Protein AF-A0A3A4VGX2-F1 (afdb_monomer_lite)

Structure (mmCIF, N/CA/C/O backbone):
data_AF-A0A3A4VGX2-F1
#
_entry.id   AF-A0A3A4VGX2-F1
#
loop_
_atom_site.group_PDB
_atom_site.id
_atom_site.type_symbol
_atom_site.label_atom_id
_atom_site.label_alt_id
_atom_site.label_comp_id
_atom_site.label_asym_id
_atom_s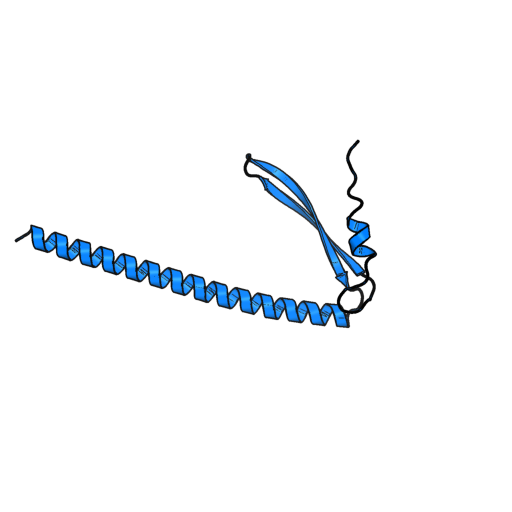ite.label_entity_id
_atom_site.label_seq_id
_atom_site.pdbx_PDB_ins_code
_atom_site.Cartn_x
_atom_site.Cartn_y
_atom_site.Cartn_z
_atom_site.occupancy
_atom_site.B_iso_or_equiv
_atom_site.auth_seq_id
_atom_site.auth_comp_id
_atom_site.auth_asym_id
_atom_site.auth_atom_id
_atom_site.pdbx_PDB_model_num
ATOM 1 N N . MET A 1 1 ? 7.260 30.816 -14.839 1.00 33.31 1 MET A N 1
ATOM 2 C CA . MET A 1 1 ? 7.819 29.638 -15.534 1.00 33.31 1 MET A CA 1
ATOM 3 C C . MET A 1 1 ? 7.575 28.432 -14.645 1.00 33.31 1 MET A C 1
ATOM 5 O O . MET A 1 1 ? 8.107 28.392 -13.545 1.00 33.31 1 MET A O 1
ATOM 9 N N . GLN A 1 2 ? 6.651 27.551 -15.032 1.00 34.00 2 GLN A N 1
ATOM 10 C CA . GLN A 1 2 ? 6.290 26.376 -14.235 1.00 34.00 2 GLN A CA 1
ATOM 11 C C . GLN A 1 2 ? 7.404 25.330 -14.347 1.00 34.00 2 GLN A C 1
ATOM 13 O O . GLN A 1 2 ? 7.767 24.925 -15.451 1.00 34.00 2 GLN A O 1
ATOM 18 N N . ASN A 1 3 ? 7.960 24.926 -13.204 1.00 36.62 3 ASN A N 1
ATOM 19 C CA . ASN A 1 3 ? 8.980 23.887 -13.108 1.00 36.62 3 ASN A CA 1
ATOM 20 C C . ASN A 1 3 ? 8.371 22.543 -13.530 1.00 36.62 3 ASN A C 1
ATOM 22 O O . ASN A 1 3 ? 7.688 21.884 -12.748 1.00 36.62 3 ASN A O 1
ATOM 26 N N . ASN A 1 4 ? 8.594 22.170 -14.790 1.00 40.41 4 ASN A N 1
ATOM 27 C CA . ASN A 1 4 ? 8.272 20.853 -15.320 1.00 40.41 4 ASN A CA 1
ATOM 28 C C . ASN A 1 4 ? 9.079 19.794 -14.560 1.00 40.41 4 ASN A C 1
ATOM 30 O O . ASN A 1 4 ? 10.305 19.856 -14.468 1.00 40.41 4 ASN A O 1
ATOM 34 N N . ILE A 1 5 ? 8.365 18.831 -13.991 1.00 45.81 5 ILE A N 1
ATOM 35 C CA . ILE A 1 5 ? 8.902 17.735 -13.195 1.00 45.81 5 ILE A CA 1
ATOM 36 C C . ILE A 1 5 ? 9.696 16.801 -14.125 1.00 45.81 5 ILE A C 1
ATOM 38 O O . ILE A 1 5 ? 9.157 15.869 -14.712 1.00 45.81 5 ILE A O 1
ATOM 42 N N . SER A 1 6 ? 11.006 17.028 -14.234 1.00 47.75 6 SER A N 1
ATOM 43 C CA . SER A 1 6 ? 11.966 16.124 -14.892 1.00 47.75 6 SER A CA 1
ATOM 44 C C . SER A 1 6 ? 12.248 14.832 -14.099 1.00 47.75 6 SER A C 1
ATOM 46 O O . SER A 1 6 ? 13.162 14.090 -14.448 1.00 47.75 6 SER A O 1
ATOM 48 N N . SER A 1 7 ? 11.502 14.524 -13.028 1.00 55.34 7 SER A N 1
ATOM 49 C CA . SER A 1 7 ? 11.816 13.396 -12.133 1.00 55.34 7 SER A CA 1
ATOM 50 C C . SER A 1 7 ? 11.312 12.033 -12.621 1.00 55.34 7 SER A C 1
ATOM 52 O O . SER A 1 7 ? 11.893 11.013 -12.257 1.00 55.34 7 SER A O 1
ATOM 54 N N . ALA A 1 8 ? 10.283 11.976 -13.477 1.00 55.16 8 ALA A N 1
ATOM 55 C CA . ALA A 1 8 ? 9.736 10.704 -13.966 1.00 55.16 8 ALA A CA 1
ATOM 56 C C . ALA A 1 8 ? 10.759 9.902 -14.797 1.00 55.16 8 ALA A C 1
ATOM 58 O O . ALA A 1 8 ? 10.829 8.674 -14.696 1.00 55.16 8 ALA A O 1
ATOM 59 N N . ASN A 1 9 ? 11.606 10.600 -15.561 1.00 62.09 9 ASN A N 1
ATOM 60 C CA . ASN A 1 9 ? 12.661 9.980 -16.362 1.00 62.09 9 ASN A CA 1
ATOM 61 C C . ASN A 1 9 ? 13.751 9.337 -15.498 1.00 62.09 9 ASN A C 1
ATOM 63 O O . ASN A 1 9 ? 14.275 8.289 -15.868 1.00 62.09 9 ASN A O 1
ATOM 67 N N . THR A 1 10 ? 14.058 9.897 -14.326 1.00 74.94 10 THR A N 1
ATOM 68 C CA . THR A 1 10 ? 15.090 9.353 -13.432 1.00 74.94 10 THR A CA 1
ATOM 69 C C . THR A 1 10 ? 14.740 7.940 -12.968 1.00 74.94 10 THR A C 1
ATOM 71 O O . THR A 1 10 ? 15.583 7.045 -13.007 1.00 74.94 10 THR A O 1
ATOM 74 N N . TYR A 1 11 ? 13.479 7.697 -12.603 1.00 79.75 11 TYR A N 1
ATOM 75 C CA . TYR A 1 11 ? 13.039 6.380 -12.131 1.00 79.75 11 TYR A CA 1
ATOM 76 C C . TYR A 1 11 ? 12.893 5.351 -13.254 1.00 79.75 11 TYR A C 1
ATOM 78 O O . TYR A 1 11 ? 13.129 4.163 -13.021 1.00 79.75 11 TYR A O 1
ATOM 86 N N . LEU A 1 12 ? 12.510 5.793 -14.457 1.00 85.38 12 LEU A N 1
ATOM 87 C CA . LEU A 1 12 ? 12.369 4.934 -15.633 1.00 85.38 12 LEU A CA 1
ATOM 88 C C . LEU A 1 12 ? 13.730 4.490 -16.188 1.00 85.38 12 LEU A C 1
ATOM 90 O O . LEU A 1 12 ? 13.886 3.332 -16.578 1.00 85.38 12 LEU A O 1
ATOM 94 N N . ASN A 1 13 ? 14.700 5.407 -16.201 1.00 86.88 13 ASN A N 1
ATOM 95 C CA . ASN A 1 13 ? 16.047 5.168 -16.716 1.00 86.88 13 ASN A CA 1
ATOM 96 C C . ASN A 1 13 ? 16.924 4.395 -15.723 1.00 86.88 13 ASN A C 1
ATOM 98 O O . ASN A 1 13 ? 17.894 3.757 -16.130 1.00 86.88 13 ASN A O 1
ATOM 102 N N . ALA A 1 14 ? 16.575 4.410 -14.433 1.00 89.88 14 ALA A N 1
ATOM 103 C CA . ALA A 1 14 ? 17.249 3.599 -13.432 1.00 89.88 14 ALA A CA 1
ATOM 104 C C . ALA A 1 14 ? 16.958 2.098 -13.637 1.00 89.88 14 ALA A C 1
ATOM 106 O O . ALA A 1 14 ? 15.792 1.710 -13.806 1.00 89.88 14 ALA A O 1
ATOM 107 N N . PRO A 1 15 ? 17.980 1.227 -13.549 1.00 92.81 15 PRO A N 1
ATOM 108 C CA . PRO A 1 15 ? 17.782 -0.212 -13.635 1.00 92.81 15 PRO A CA 1
ATOM 109 C C . PRO A 1 15 ? 16.876 -0.719 -12.507 1.00 92.81 15 PRO A C 1
ATOM 111 O O . PRO A 1 15 ? 16.681 -0.085 -11.465 1.00 92.81 15 PRO A O 1
ATOM 114 N N . CYS A 1 16 ? 16.256 -1.874 -12.726 1.00 93.19 16 CYS A N 1
ATOM 115 C CA . 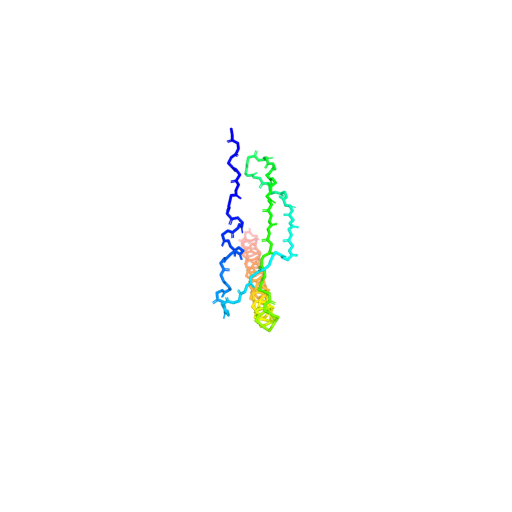CYS A 1 16 ? 15.473 -2.555 -11.707 1.00 93.19 16 CYS A CA 1
ATOM 116 C C . CYS A 1 16 ? 16.370 -2.938 -10.529 1.00 93.19 16 CYS A C 1
ATOM 118 O O . CYS A 1 16 ? 17.302 -3.709 -10.698 1.00 93.19 16 CYS A O 1
ATOM 120 N N . GLU A 1 17 ? 16.036 -2.479 -9.328 1.00 91.88 17 GLU A N 1
ATOM 121 C CA . GLU A 1 17 ? 16.799 -2.779 -8.106 1.00 91.88 17 GLU A CA 1
ATOM 122 C C . GLU A 1 17 ? 16.843 -4.281 -7.778 1.00 91.88 17 GLU A C 1
ATOM 124 O O . GLU A 1 17 ? 17.730 -4.736 -7.069 1.00 91.88 17 GLU A O 1
ATOM 129 N N . ARG A 1 18 ? 15.897 -5.064 -8.317 1.00 93.00 18 ARG A N 1
ATOM 130 C CA . ARG A 1 18 ? 15.766 -6.505 -8.058 1.00 93.00 18 ARG A CA 1
ATOM 131 C C . ARG A 1 18 ? 16.550 -7.379 -9.038 1.00 93.00 18 ARG A C 1
ATOM 133 O O . ARG A 1 18 ? 17.009 -8.444 -8.656 1.00 93.00 18 ARG A O 1
ATOM 140 N N . CYS A 1 19 ? 16.671 -6.965 -10.302 1.00 94.00 19 CYS A N 1
ATOM 141 C CA . CYS A 1 19 ? 17.284 -7.797 -11.353 1.00 94.00 19 CYS A CA 1
ATOM 142 C C . CYS A 1 19 ? 18.206 -7.045 -12.326 1.00 94.00 19 CYS A C 1
ATOM 144 O O . CYS A 1 19 ? 18.650 -7.622 -13.311 1.00 94.00 19 CYS A O 1
ATOM 146 N N . GLY A 1 20 ? 18.415 -5.741 -12.145 1.00 93.69 20 GLY A N 1
ATOM 147 C CA . GLY A 1 20 ? 19.169 -4.880 -13.065 1.00 93.69 20 GLY A CA 1
ATOM 148 C C . GLY A 1 20 ? 18.465 -4.556 -14.393 1.00 93.69 20 GLY A C 1
ATOM 149 O O . GLY A 1 20 ? 18.912 -3.683 -15.130 1.00 93.69 20 GLY A O 1
ATOM 150 N N . GLY A 1 21 ? 17.349 -5.219 -14.716 1.00 92.50 21 GLY A N 1
ATOM 151 C CA . GLY A 1 21 ? 16.645 -5.063 -15.991 1.00 92.50 21 GLY A CA 1
ATOM 152 C C . GLY A 1 21 ? 15.982 -3.695 -16.205 1.00 92.50 21 GLY A C 1
ATOM 153 O O . GLY A 1 21 ? 15.770 -2.921 -15.272 1.00 92.50 21 GLY A O 1
ATOM 154 N N . LYS A 1 22 ? 15.592 -3.411 -17.454 1.00 94.31 22 LYS A N 1
ATOM 155 C CA . LYS A 1 22 ? 14.894 -2.167 -17.824 1.00 94.31 22 LYS A CA 1
ATOM 156 C C . LYS A 1 22 ? 13.489 -2.100 -17.213 1.00 94.31 22 LYS A C 1
ATOM 158 O O . LYS A 1 22 ? 12.825 -3.125 -17.033 1.00 94.31 22 LYS A O 1
ATOM 163 N N . LYS A 1 23 ? 13.016 -0.883 -16.949 1.00 94.31 23 LYS A N 1
ATOM 164 C CA . LYS A 1 23 ? 11.663 -0.602 -16.454 1.00 94.31 23 LYS A CA 1
ATOM 165 C C . LYS A 1 23 ? 10.769 -0.045 -17.566 1.00 94.31 23 LYS A C 1
ATOM 167 O O . LYS A 1 23 ? 11.253 0.374 -18.615 1.00 94.31 23 LYS A O 1
ATOM 172 N N . ARG A 1 24 ? 9.455 -0.062 -17.343 1.00 92.69 24 ARG A N 1
ATOM 173 C CA . ARG A 1 24 ? 8.453 0.597 -18.196 1.00 92.69 24 ARG A CA 1
ATOM 174 C C . ARG A 1 24 ? 7.365 1.237 -17.342 1.00 92.69 24 ARG A C 1
ATOM 176 O O . ARG A 1 24 ? 7.071 0.736 -16.259 1.00 92.69 24 ARG A O 1
ATOM 183 N N . VAL A 1 25 ? 6.722 2.282 -17.853 1.00 92.88 25 VAL A N 1
ATOM 184 C CA . VAL A 1 25 ? 5.478 2.791 -17.263 1.00 92.88 25 VAL A CA 1
ATOM 185 C C . VAL A 1 25 ? 4.357 1.801 -17.593 1.00 92.88 25 VAL A C 1
ATOM 187 O O . VAL A 1 25 ? 4.166 1.429 -18.750 1.00 92.88 25 VAL A O 1
ATOM 190 N N . ALA A 1 26 ? 3.666 1.309 -16.570 1.00 91.94 26 ALA A N 1
ATOM 191 C CA . ALA A 1 26 ? 2.532 0.401 -16.709 1.00 91.94 26 ALA A CA 1
ATOM 192 C C . ALA A 1 26 ? 1.207 1.157 -16.808 1.00 91.94 26 ALA A C 1
ATOM 194 O O . ALA A 1 26 ? 0.375 0.823 -17.645 1.00 91.94 26 ALA A O 1
ATOM 195 N N . ARG A 1 27 ? 1.019 2.165 -15.952 1.00 93.00 27 ARG A N 1
ATOM 196 C CA . ARG A 1 27 ? -0.218 2.940 -15.855 1.00 93.00 27 ARG A CA 1
ATOM 197 C C . ARG A 1 27 ? 0.084 4.335 -15.336 1.00 93.00 27 ARG A C 1
ATOM 199 O O . ARG A 1 27 ? 0.943 4.487 -14.474 1.00 93.00 27 ARG A O 1
ATOM 206 N N . THR A 1 28 ? -0.669 5.321 -15.797 1.00 93.38 28 THR A N 1
ATOM 207 C CA . THR A 1 28 ? -0.717 6.656 -15.198 1.00 93.38 28 THR A CA 1
ATOM 208 C C . THR A 1 28 ? -2.160 6.999 -14.841 1.00 93.38 28 THR A C 1
ATOM 210 O O . THR A 1 28 ? -3.098 6.519 -15.481 1.00 93.38 28 THR A O 1
ATOM 213 N N . TRP A 1 29 ? -2.368 7.750 -13.763 1.00 93.56 29 TRP A N 1
ATOM 214 C CA . TRP A 1 29 ? -3.697 8.228 -13.375 1.00 93.56 29 TRP A CA 1
ATOM 215 C C . TRP A 1 29 ? -3.592 9.518 -12.575 1.00 93.56 29 TRP A C 1
ATOM 217 O O . TRP A 1 29 ? -2.545 9.840 -12.023 1.00 93.56 29 TRP A O 1
ATOM 227 N N . LYS A 1 30 ? -4.696 10.260 -12.515 1.00 93.88 30 LYS A N 1
ATOM 228 C CA . LYS A 1 30 ? -4.801 11.485 -11.726 1.00 93.88 30 LYS A CA 1
ATOM 229 C C . LYS A 1 30 ? -5.759 11.256 -10.575 1.00 93.88 30 LYS A C 1
ATOM 231 O O . LYS A 1 30 ? -6.842 10.710 -10.777 1.00 93.88 30 LYS A O 1
ATOM 236 N N . GLU A 1 31 ? -5.368 11.687 -9.390 1.00 93.38 31 GLU A N 1
ATOM 237 C CA . GLU A 1 31 ? -6.186 11.606 -8.189 1.00 93.38 31 GLU A CA 1
ATOM 238 C C . GLU A 1 31 ? -6.413 13.003 -7.627 1.00 93.38 31 GLU A C 1
ATOM 240 O O . GLU A 1 31 ? -5.515 13.847 -7.616 1.00 93.38 31 GLU A O 1
ATOM 245 N N . LYS A 1 32 ? -7.643 13.256 -7.186 1.00 92.81 32 LYS A N 1
ATOM 246 C CA . LYS A 1 32 ? -8.021 14.496 -6.516 1.00 92.81 32 LYS A CA 1
ATOM 247 C C . LYS A 1 32 ? -7.860 14.289 -5.017 1.00 92.81 32 LYS A C 1
ATOM 249 O O . LYS A 1 32 ? -8.635 13.547 -4.423 1.00 92.81 32 LYS A O 1
ATOM 254 N N . ILE A 1 33 ? -6.877 14.952 -4.422 1.00 91.06 33 ILE A N 1
ATOM 255 C CA . ILE A 1 33 ? -6.578 14.852 -2.997 1.00 91.06 33 ILE A CA 1
ATOM 256 C C . ILE A 1 33 ? -7.092 16.116 -2.303 1.00 91.06 33 ILE A C 1
ATOM 258 O O . ILE A 1 33 ? -6.641 17.217 -2.641 1.00 91.06 33 ILE A O 1
ATOM 262 N N . PRO A 1 34 ? -8.033 15.994 -1.352 1.00 90.75 34 PRO A N 1
ATOM 263 C CA . PRO A 1 34 ? -8.450 17.126 -0.543 1.00 90.75 34 PRO A CA 1
ATOM 264 C C . PRO A 1 34 ? -7.314 17.517 0.404 1.00 90.75 34 PRO A C 1
ATOM 266 O O . PRO A 1 34 ? -6.753 16.675 1.106 1.00 90.75 34 PRO A O 1
ATOM 269 N N . THR A 1 35 ? -6.968 18.799 0.423 1.00 89.62 35 THR A N 1
ATOM 270 C CA . THR A 1 35 ? -5.993 19.337 1.375 1.00 89.62 35 THR A CA 1
ATOM 271 C C . THR A 1 35 ? -6.691 19.882 2.620 1.00 89.62 35 THR A C 1
ATOM 273 O O . THR A 1 35 ? -7.892 20.160 2.612 1.00 89.62 35 THR A O 1
ATOM 276 N N . LEU A 1 36 ? -5.930 20.058 3.704 1.00 84.38 36 LEU A N 1
ATOM 277 C CA . LEU A 1 36 ? -6.436 20.574 4.984 1.00 84.38 36 LEU A CA 1
ATOM 278 C C . LEU A 1 36 ? -7.120 21.947 4.876 1.00 84.38 36 LEU A C 1
ATOM 280 O O . LEU A 1 36 ? -7.964 22.264 5.705 1.00 84.38 36 LEU A O 1
ATOM 284 N N . THR A 1 37 ? -6.786 22.752 3.865 1.00 86.12 37 THR A N 1
ATOM 285 C CA . THR A 1 37 ? -7.378 24.080 3.631 1.00 86.12 37 THR A CA 1
ATOM 286 C C . THR A 1 37 ? -8.648 24.036 2.774 1.00 86.12 37 THR A C 1
ATOM 288 O O . THR A 1 37 ? -9.180 25.081 2.411 1.00 86.12 37 THR A O 1
ATOM 291 N N . GLY A 1 38 ? -9.147 22.841 2.438 1.00 78.19 38 GLY A N 1
ATOM 292 C CA . GLY A 1 38 ? -10.357 22.652 1.635 1.00 78.19 38 GLY A CA 1
ATOM 293 C C . GLY A 1 38 ? -10.142 22.785 0.125 1.00 78.19 38 GLY A C 1
ATOM 294 O O . GLY A 1 38 ? -11.092 22.631 -0.640 1.00 78.19 38 GLY A O 1
ATOM 295 N N . THR A 1 39 ? -8.911 23.029 -0.335 1.00 84.88 39 THR A N 1
ATOM 296 C CA . THR A 1 39 ? -8.594 23.033 -1.768 1.00 84.88 39 THR A CA 1
ATOM 297 C C . THR A 1 39 ? -8.335 21.613 -2.269 1.00 84.88 39 THR A C 1
ATOM 299 O O . THR A 1 39 ? -7.740 20.781 -1.577 1.00 84.88 39 THR A O 1
ATOM 302 N N . ILE A 1 40 ? -8.798 21.322 -3.487 1.00 86.00 40 ILE A N 1
ATOM 303 C CA . ILE A 1 40 ? -8.570 20.036 -4.153 1.00 86.00 40 ILE A CA 1
ATOM 304 C C . ILE A 1 40 ? -7.283 20.134 -4.970 1.00 86.00 40 ILE A C 1
ATOM 306 O O . ILE A 1 40 ? -7.222 20.893 -5.938 1.00 86.00 40 ILE A O 1
ATOM 310 N N . THR A 1 41 ? -6.284 19.323 -4.628 1.00 90.69 41 THR A N 1
ATOM 311 C CA . THR A 1 41 ? -5.051 19.191 -5.413 1.00 90.69 41 THR A CA 1
ATOM 312 C C . THR A 1 41 ? -5.164 17.993 -6.344 1.00 90.69 41 THR A C 1
ATOM 314 O O . THR A 1 41 ? -5.504 16.895 -5.911 1.00 90.69 41 THR A O 1
ATOM 317 N N . ILE A 1 42 ? -4.873 18.185 -7.631 1.00 89.69 42 ILE A N 1
ATOM 318 C CA . ILE A 1 42 ? -4.784 17.083 -8.594 1.00 89.69 42 ILE A CA 1
ATOM 319 C C . ILE A 1 42 ? -3.344 16.579 -8.600 1.00 89.69 42 ILE A C 1
ATOM 321 O O . ILE A 1 42 ? -2.434 17.321 -8.964 1.00 89.69 42 ILE A O 1
ATOM 325 N N . VAL A 1 43 ? -3.146 15.321 -8.218 1.00 91.69 43 VAL A N 1
ATOM 326 C CA . VAL A 1 43 ? -1.842 14.651 -8.242 1.00 91.69 43 VAL A CA 1
ATOM 327 C C . VAL A 1 43 ? -1.825 13.631 -9.369 1.00 91.69 43 VAL A C 1
ATOM 329 O O . VAL A 1 43 ? -2.746 12.828 -9.508 1.00 91.69 43 VAL A O 1
ATO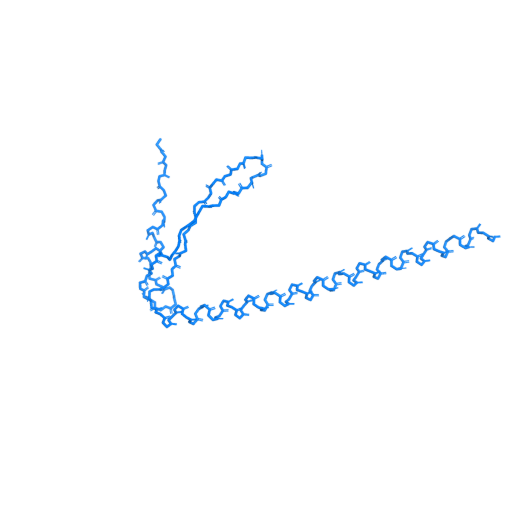M 332 N N . GLU A 1 44 ? -0.781 13.675 -10.191 1.00 90.19 44 GLU A N 1
ATOM 333 C CA . GLU A 1 44 ? -0.554 12.709 -11.260 1.00 90.19 44 GLU A CA 1
ATOM 334 C C . GLU A 1 44 ? 0.397 11.612 -10.785 1.00 90.19 44 GLU A C 1
ATOM 336 O O . GLU A 1 44 ? 1.528 11.869 -10.376 1.00 90.19 44 GLU A O 1
ATOM 341 N N . TYR A 1 45 ? -0.082 10.377 -10.847 1.00 90.62 45 TYR A N 1
ATOM 342 C CA . TYR A 1 45 ? 0.639 9.177 -10.467 1.00 90.62 45 TYR A CA 1
ATOM 343 C C . TYR A 1 45 ? 1.063 8.396 -11.703 1.00 90.62 45 TYR A C 1
ATOM 345 O O . TYR A 1 45 ? 0.366 8.356 -12.718 1.00 90.62 45 TYR A O 1
ATOM 353 N N . SER A 1 46 ? 2.206 7.727 -11.593 1.00 91.12 46 SER A N 1
ATOM 354 C CA . SER A 1 46 ? 2.716 6.797 -12.596 1.00 91.12 46 SER A CA 1
ATOM 355 C C . SER A 1 46 ? 3.210 5.532 -11.910 1.00 91.12 46 SER A C 1
ATOM 357 O O . SER A 1 46 ? 4.052 5.587 -11.017 1.00 91.12 46 SER A O 1
ATOM 359 N N . GLN A 1 47 ? 2.709 4.381 -12.343 1.00 91.62 47 GLN A N 1
ATOM 360 C CA . GLN A 1 47 ? 3.199 3.079 -11.920 1.00 91.62 47 GLN A CA 1
ATOM 361 C C . GLN A 1 47 ? 4.288 2.615 -12.881 1.00 91.62 47 GLN A C 1
ATOM 363 O O . GLN A 1 47 ? 4.051 2.471 -14.081 1.00 91.62 47 GLN A O 1
ATOM 368 N N . ILE A 1 48 ? 5.473 2.343 -12.343 1.00 92.50 48 ILE A N 1
ATOM 369 C CA . ILE A 1 48 ? 6.627 1.839 -13.087 1.00 92.50 48 ILE A CA 1
ATOM 370 C C . ILE A 1 48 ? 6.865 0.383 -12.681 1.00 92.50 48 ILE A C 1
ATOM 372 O O . ILE A 1 48 ? 6.934 0.070 -11.495 1.00 92.50 48 ILE A O 1
ATOM 376 N N . VAL A 1 49 ? 7.006 -0.505 -13.665 1.00 93.94 49 VAL A N 1
ATOM 377 C CA . VAL A 1 49 ? 7.203 -1.949 -13.455 1.00 93.94 49 VAL A CA 1
ATOM 378 C C . VAL A 1 49 ? 8.462 -2.447 -14.151 1.00 93.94 49 VAL A C 1
ATOM 380 O O . VAL A 1 49 ? 8.952 -1.831 -15.104 1.00 93.94 49 VAL A O 1
ATOM 383 N N . CYS A 1 50 ? 8.989 -3.581 -13.688 1.00 94.75 50 CYS A N 1
ATOM 384 C CA . CYS A 1 50 ? 10.086 -4.242 -14.379 1.00 94.75 50 CYS A CA 1
ATOM 385 C C . CYS A 1 50 ? 9.596 -4.816 -15.716 1.00 94.75 50 CYS A C 1
ATOM 387 O O . CYS A 1 50 ? 8.493 -5.350 -15.812 1.00 94.75 50 CYS A O 1
ATOM 389 N N . ARG A 1 51 ? 10.421 -4.721 -16.764 1.00 94.50 51 ARG A N 1
ATOM 390 C CA . ARG A 1 51 ? 10.127 -5.353 -18.057 1.00 94.50 51 ARG A CA 1
ATOM 391 C C . ARG A 1 51 ? 10.447 -6.850 -18.061 1.00 94.50 51 ARG A C 1
ATOM 393 O O . ARG A 1 51 ? 9.902 -7.575 -18.886 1.00 94.50 51 ARG A O 1
ATOM 400 N N . ASN A 1 52 ? 11.315 -7.312 -17.158 1.00 95.94 52 ASN A N 1
ATOM 401 C CA . ASN A 1 52 ? 11.563 -8.737 -16.964 1.00 95.94 52 ASN A CA 1
ATOM 402 C C . ASN A 1 52 ? 10.343 -9.369 -16.275 1.00 95.94 52 ASN A C 1
ATOM 404 O O . ASN A 1 52 ? 10.056 -9.058 -15.120 1.00 95.94 52 ASN A O 1
ATOM 408 N N . LYS A 1 53 ? 9.646 -10.247 -17.004 1.00 94.38 53 LYS A N 1
ATOM 409 C CA . LYS A 1 53 ? 8.399 -10.886 -16.574 1.00 94.38 53 LYS A CA 1
ATOM 410 C C . LYS A 1 53 ? 8.582 -11.730 -15.312 1.00 94.38 53 LYS A C 1
ATOM 412 O O . LYS A 1 53 ? 7.837 -11.529 -14.367 1.00 94.38 53 LYS A O 1
ATOM 417 N N . ILE A 1 54 ? 9.616 -12.570 -15.263 1.00 95.81 54 ILE A N 1
ATOM 418 C CA . ILE A 1 54 ? 9.894 -13.448 -14.113 1.00 95.81 54 ILE A CA 1
ATOM 419 C C . ILE A 1 54 ? 10.118 -12.603 -12.856 1.00 95.81 54 ILE A C 1
ATOM 421 O O . ILE A 1 54 ? 9.464 -12.786 -11.834 1.00 95.81 54 ILE A O 1
ATOM 425 N N . CYS A 1 55 ? 10.981 -11.591 -12.971 1.00 95.62 55 CYS A N 1
ATOM 426 C CA . CYS A 1 55 ? 11.245 -10.662 -11.876 1.00 95.62 55 CYS A CA 1
ATOM 427 C C . CYS A 1 55 ? 9.968 -9.935 -11.428 1.00 95.62 55 CYS A C 1
ATOM 429 O O . CYS A 1 55 ? 9.740 -9.733 -10.235 1.00 95.62 55 CYS A O 1
ATOM 431 N N . GLN A 1 56 ? 9.126 -9.502 -12.367 1.00 95.06 56 GLN A N 1
ATOM 432 C CA . GLN A 1 56 ? 7.894 -8.795 -12.040 1.00 95.06 56 GLN A CA 1
ATOM 433 C C . GLN A 1 56 ? 6.877 -9.705 -11.334 1.00 95.06 56 GLN A C 1
ATOM 435 O O . GLN A 1 56 ? 6.347 -9.299 -10.302 1.00 95.06 56 GLN A O 1
ATOM 440 N N . GLU A 1 57 ? 6.681 -10.930 -11.818 1.00 95.56 57 GLU A N 1
ATOM 441 C CA . GLU A 1 57 ? 5.772 -11.925 -11.235 1.00 95.56 57 GLU A CA 1
ATOM 442 C C . GLU A 1 57 ? 6.174 -12.312 -9.808 1.00 95.56 57 GLU A C 1
ATOM 444 O O . GLU A 1 57 ? 5.333 -12.340 -8.910 1.00 95.56 57 GLU A O 1
ATOM 449 N N . GLU A 1 58 ? 7.467 -12.535 -9.555 1.00 95.69 58 GLU A N 1
ATOM 450 C CA . GLU A 1 58 ? 7.964 -12.823 -8.204 1.00 95.69 58 GLU A CA 1
ATOM 451 C C . GLU A 1 58 ? 7.662 -11.694 -7.214 1.00 95.69 58 GLU A C 1
ATOM 453 O O . GLU A 1 58 ? 7.372 -11.934 -6.039 1.00 95.69 58 GLU A O 1
ATOM 458 N N . PHE A 1 59 ? 7.735 -10.448 -7.673 1.00 94.81 59 PHE A N 1
ATOM 459 C CA . PHE A 1 59 ? 7.438 -9.296 -6.834 1.00 94.81 59 PHE A CA 1
ATOM 460 C C . PHE A 1 59 ? 5.950 -9.109 -6.602 1.00 94.81 59 PHE A C 1
ATOM 462 O O . PHE A 1 59 ? 5.556 -8.813 -5.478 1.00 94.81 59 PHE A O 1
ATOM 469 N N . GLU A 1 60 ? 5.127 -9.323 -7.623 1.00 94.50 60 GLU A N 1
ATOM 470 C CA . GLU A 1 60 ? 3.674 -9.292 -7.475 1.00 94.50 60 GLU A CA 1
ATOM 471 C C . GLU A 1 60 ? 3.201 -10.375 -6.504 1.00 94.50 60 GLU A C 1
ATOM 473 O O . GLU A 1 60 ? 2.419 -10.080 -5.602 1.00 94.50 60 GLU A O 1
ATOM 478 N N . LYS A 1 61 ? 3.765 -11.586 -6.583 1.00 95.88 61 LYS A N 1
ATOM 479 C CA . LYS A 1 61 ? 3.479 -12.657 -5.623 1.00 95.88 61 LYS A CA 1
ATOM 480 C C . LYS A 1 61 ? 3.818 -12.245 -4.187 1.00 95.88 61 LYS A C 1
ATOM 482 O O . LYS A 1 61 ? 2.976 -12.359 -3.300 1.00 95.88 61 LYS A O 1
ATOM 487 N N . LYS A 1 62 ? 5.018 -11.696 -3.961 1.00 94.81 62 LYS A N 1
ATOM 488 C CA . LYS A 1 62 ? 5.425 -11.194 -2.635 1.00 94.81 62 LYS A CA 1
ATOM 489 C C . LYS A 1 62 ? 4.518 -10.064 -2.141 1.00 94.81 62 LYS A C 1
ATOM 491 O O . LYS A 1 62 ? 4.185 -10.032 -0.959 1.00 94.81 62 LYS A O 1
ATOM 496 N N . GLN A 1 63 ? 4.099 -9.156 -3.025 1.00 94.75 63 GLN A N 1
ATOM 497 C CA . GLN A 1 63 ? 3.176 -8.080 -2.662 1.00 94.75 63 GLN A CA 1
ATOM 498 C C . GLN A 1 63 ? 1.801 -8.601 -2.246 1.00 94.75 63 GLN A C 1
ATOM 500 O O . GLN A 1 63 ? 1.233 -8.080 -1.286 1.00 94.75 63 GLN A O 1
ATOM 505 N N . VAL A 1 64 ? 1.268 -9.616 -2.929 1.00 95.69 64 VAL A N 1
ATOM 506 C CA . VAL A 1 64 ? -0.003 -10.246 -2.546 1.00 95.69 64 VAL A CA 1
ATOM 507 C C . VAL A 1 64 ? 0.128 -10.889 -1.168 1.00 95.69 64 VAL A C 1
ATOM 509 O O . VAL A 1 64 ? -0.638 -10.542 -0.270 1.00 95.69 64 VAL A O 1
ATOM 512 N N . GLU A 1 65 ? 1.157 -11.712 -0.952 1.00 96.06 65 GLU A N 1
ATOM 513 C CA . GLU A 1 65 ? 1.403 -12.358 0.346 1.00 96.06 65 GLU A CA 1
ATOM 514 C C . GLU A 1 65 ? 1.545 -11.337 1.488 1.00 96.06 65 GLU A C 1
ATOM 516 O O . GLU A 1 65 ? 1.036 -11.531 2.593 1.00 96.06 65 GLU A O 1
ATOM 521 N N . GLU A 1 66 ? 2.242 -10.224 1.248 1.00 94.94 66 GLU A N 1
ATOM 522 C CA . GLU A 1 66 ? 2.392 -9.169 2.248 1.00 94.94 66 GLU A CA 1
ATOM 523 C C . GLU A 1 66 ? 1.076 -8.420 2.498 1.00 94.94 66 GLU A C 1
ATOM 525 O O . GLU A 1 66 ? 0.757 -8.081 3.642 1.00 94.94 66 GLU A O 1
ATOM 530 N N . THR A 1 67 ? 0.285 -8.191 1.452 1.00 95.06 67 THR A N 1
ATOM 531 C CA . THR A 1 67 ? -1.021 -7.532 1.561 1.00 95.06 67 THR A CA 1
ATOM 532 C C . THR A 1 67 ? -1.986 -8.380 2.380 1.00 95.06 67 THR A C 1
ATOM 534 O O . THR A 1 67 ? -2.617 -7.858 3.300 1.00 95.06 67 THR A O 1
ATOM 537 N N . GLU A 1 68 ? -2.046 -9.686 2.127 1.00 96.06 68 GLU A N 1
ATOM 538 C CA . GLU A 1 68 ? -2.860 -10.631 2.897 1.00 96.06 68 GLU A CA 1
ATOM 539 C C . GLU A 1 68 ? -2.443 -10.660 4.372 1.00 96.06 68 GLU A C 1
ATOM 541 O O . GLU A 1 68 ? -3.286 -10.542 5.265 1.00 96.06 68 GLU A O 1
ATOM 546 N N . LYS A 1 69 ? -1.132 -10.710 4.653 1.00 96.44 69 LYS A N 1
ATOM 547 C CA . LYS A 1 69 ? -0.610 -10.631 6.029 1.00 96.44 69 LYS A CA 1
ATOM 548 C C . LYS A 1 69 ? -1.043 -9.339 6.721 1.00 96.44 69 LYS A C 1
ATOM 550 O O . LYS A 1 69 ? -1.528 -9.375 7.854 1.00 96.44 69 LYS A O 1
ATOM 555 N N . ARG A 1 70 ? -0.904 -8.193 6.050 1.00 95.38 70 ARG A N 1
ATOM 556 C CA . ARG A 1 70 ? -1.310 -6.884 6.589 1.00 95.38 70 ARG A CA 1
ATOM 557 C C . ARG A 1 70 ? -2.820 -6.817 6.840 1.00 95.38 70 ARG A C 1
ATOM 559 O O . ARG A 1 70 ? -3.232 -6.290 7.874 1.00 95.38 70 ARG A O 1
ATOM 566 N N . GLN A 1 71 ? -3.639 -7.374 5.948 1.00 95.62 71 GLN A N 1
ATOM 567 C CA . GLN A 1 71 ? -5.093 -7.445 6.120 1.00 95.62 71 GLN A CA 1
ATOM 568 C C . GLN A 1 71 ? -5.481 -8.320 7.315 1.00 95.62 71 GLN A C 1
ATOM 570 O O . GLN A 1 71 ? -6.258 -7.875 8.158 1.00 95.62 71 GLN A O 1
ATOM 575 N N . ALA A 1 72 ? -4.887 -9.506 7.458 1.00 95.31 72 ALA A N 1
ATOM 576 C CA . ALA A 1 72 ? -5.149 -10.391 8.592 1.00 95.31 72 ALA A CA 1
ATOM 577 C C . ALA A 1 72 ? -4.783 -9.738 9.937 1.00 95.31 72 ALA A C 1
ATOM 579 O O . ALA A 1 72 ? -5.528 -9.842 10.914 1.00 95.31 72 ALA A O 1
ATOM 580 N N . ILE A 1 73 ? -3.657 -9.016 9.992 1.00 95.56 73 ILE A N 1
ATOM 581 C CA . ILE A 1 73 ? -3.256 -8.249 11.181 1.00 95.56 73 ILE A CA 1
ATOM 582 C C . ILE A 1 73 ? -4.275 -7.145 11.483 1.00 95.56 73 ILE A C 1
ATOM 584 O O . ILE A 1 73 ? -4.644 -6.952 12.643 1.00 95.56 73 ILE A O 1
ATOM 588 N N . LYS A 1 74 ? -4.745 -6.430 10.453 1.00 95.94 74 LYS A N 1
ATOM 589 C CA . LYS A 1 74 ? -5.744 -5.369 10.608 1.00 95.94 74 LYS A CA 1
ATOM 590 C C . LYS A 1 74 ? -7.054 -5.915 11.176 1.00 95.94 74 LYS A C 1
ATOM 592 O O . LYS A 1 74 ? -7.525 -5.382 12.174 1.00 95.94 74 LYS A O 1
ATOM 597 N N . VAL A 1 75 ? -7.570 -7.015 10.626 1.00 95.94 75 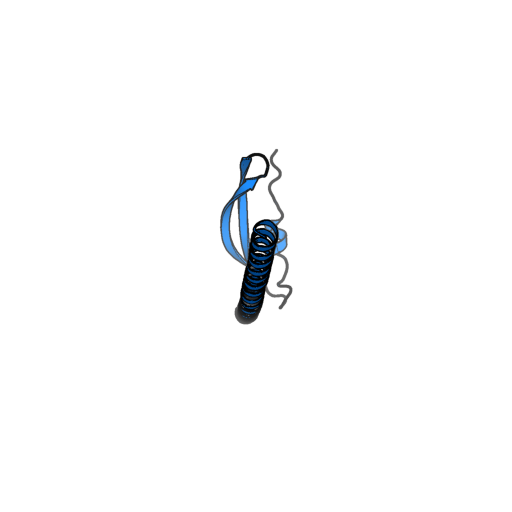VAL A N 1
ATOM 598 C CA . VAL A 1 75 ? -8.799 -7.665 11.113 1.00 95.94 75 VAL A CA 1
ATOM 599 C C . VAL A 1 75 ? -8.666 -8.050 12.587 1.00 95.94 75 VAL A C 1
ATOM 601 O O . VAL A 1 75 ? -9.476 -7.623 13.404 1.00 95.94 75 VAL A O 1
ATOM 604 N N . LYS A 1 76 ? -7.581 -8.738 12.969 1.00 95.50 76 LYS A N 1
ATOM 605 C CA . LYS A 1 76 ? -7.335 -9.101 14.377 1.00 95.50 76 LYS A CA 1
ATOM 606 C C . LYS A 1 76 ? -7.245 -7.881 15.296 1.00 95.50 76 LYS A C 1
ATOM 608 O O . LYS A 1 76 ? -7.688 -7.918 16.444 1.00 95.50 76 LYS A O 1
ATOM 613 N N . LYS A 1 77 ? -6.637 -6.787 14.829 1.00 95.75 77 LYS A N 1
ATOM 614 C CA . LYS A 1 77 ? -6.545 -5.539 15.600 1.00 95.75 77 LYS A CA 1
ATOM 615 C C . LYS A 1 77 ? -7.922 -4.901 15.792 1.00 95.75 77 LYS A C 1
ATOM 617 O O . LYS A 1 77 ? -8.219 -4.433 16.896 1.00 95.75 77 LYS A O 1
ATOM 622 N N . ASP A 1 78 ? -8.746 -4.902 14.754 1.00 95.31 78 ASP A N 1
ATOM 623 C CA . ASP A 1 78 ? -10.092 -4.339 14.783 1.00 95.31 78 ASP A CA 1
ATOM 624 C C . ASP A 1 78 ? -11.006 -5.163 15.706 1.00 95.31 78 ASP A C 1
ATOM 626 O O . ASP A 1 78 ? -11.670 -4.593 16.575 1.00 95.31 78 ASP A O 1
ATOM 630 N N . GLU A 1 79 ? -10.937 -6.496 15.637 1.00 95.44 79 GLU A N 1
ATOM 631 C CA . GLU A 1 79 ? -11.635 -7.421 16.544 1.00 95.44 79 GLU A CA 1
ATOM 632 C C . GLU A 1 79 ? -11.240 -7.198 18.009 1.00 95.44 79 GLU A C 1
ATOM 634 O O . GLU A 1 79 ? -12.095 -7.002 18.876 1.00 95.44 79 GLU A O 1
ATOM 639 N N . ASN A 1 80 ? -9.937 -7.144 18.298 1.00 94.62 80 ASN A N 1
ATOM 640 C CA . ASN A 1 80 ? -9.445 -6.888 19.652 1.00 94.62 80 ASN A CA 1
ATOM 641 C C . ASN A 1 80 ? -9.891 -5.518 20.175 1.00 94.62 80 ASN A C 1
ATOM 643 O O . ASN A 1 80 ? -10.231 -5.369 21.352 1.00 94.62 80 ASN A O 1
ATOM 647 N N . THR A 1 81 ? -9.915 -4.507 19.308 1.00 95.25 81 THR A N 1
ATOM 648 C CA . THR A 1 81 ? -10.386 -3.165 19.664 1.00 95.25 81 THR A CA 1
ATOM 649 C C . THR A 1 81 ? -11.884 -3.174 19.968 1.00 95.25 81 THR A C 1
ATOM 651 O O . THR A 1 81 ? -12.306 -2.574 20.960 1.00 95.25 81 THR A O 1
ATOM 654 N N . ALA A 1 82 ? -12.686 -3.884 19.171 1.00 94.81 82 ALA A N 1
ATOM 655 C CA . ALA A 1 82 ? -14.118 -4.045 19.401 1.00 94.81 82 ALA A CA 1
ATOM 656 C C . ALA A 1 82 ? -14.403 -4.778 20.722 1.00 94.81 82 ALA A C 1
ATOM 658 O O . ALA A 1 82 ? -15.191 -4.289 21.533 1.00 94.81 82 ALA A O 1
ATOM 659 N N . LEU A 1 83 ? -13.696 -5.879 21.001 1.00 94.62 83 LEU A N 1
ATOM 660 C CA . LEU A 1 83 ? -13.818 -6.625 22.258 1.00 94.62 83 LEU A CA 1
ATOM 661 C C . LEU A 1 83 ? -13.449 -5.771 23.474 1.00 94.62 83 LEU A C 1
ATOM 663 O O . LEU A 1 83 ? -14.162 -5.782 24.479 1.00 94.62 83 LEU A O 1
ATOM 667 N N . ARG A 1 84 ? -12.363 -4.990 23.390 1.00 93.56 84 ARG A N 1
ATOM 668 C CA . ARG A 1 84 ? -11.965 -4.063 24.462 1.00 93.56 84 ARG A CA 1
ATOM 669 C C . ARG A 1 84 ? -13.033 -3.003 24.724 1.00 93.56 84 ARG A C 1
ATOM 671 O O . ARG A 1 84 ? -13.364 -2.757 25.883 1.00 93.56 84 ARG A O 1
ATOM 678 N N . LYS A 1 85 ? -13.594 -2.403 23.669 1.00 93.88 85 LYS A N 1
ATOM 679 C CA . LYS A 1 85 ? -14.688 -1.427 23.793 1.00 93.88 85 LYS A CA 1
ATOM 680 C C . LYS A 1 85 ? -15.937 -2.062 24.410 1.00 93.88 85 LYS A C 1
ATOM 682 O O . LYS A 1 85 ? -16.512 -1.484 25.326 1.00 93.88 85 LYS A O 1
ATOM 687 N N . ALA A 1 86 ? -16.316 -3.262 23.973 1.00 93.56 86 ALA A N 1
ATOM 688 C CA . ALA A 1 86 ? -17.473 -3.977 2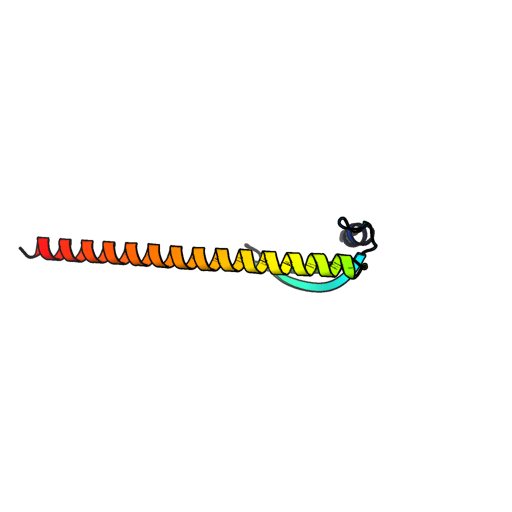4.507 1.00 93.56 86 ALA A CA 1
ATOM 689 C C . ALA A 1 86 ? -17.315 -4.299 26.003 1.00 93.56 86 ALA A C 1
ATOM 691 O O . ALA A 1 86 ? -18.223 -4.026 26.786 1.00 93.56 86 ALA A O 1
ATOM 692 N N . LYS A 1 87 ? -16.146 -4.804 26.424 1.00 93.06 87 LYS A N 1
ATOM 693 C CA . LYS A 1 87 ? -15.851 -5.065 27.845 1.00 93.06 87 LYS A CA 1
ATOM 694 C C . LYS A 1 87 ? -15.922 -3.791 28.688 1.00 93.06 87 LYS A C 1
ATOM 696 O O . LYS A 1 87 ? -16.611 -3.785 29.703 1.00 93.06 87 LYS A O 1
ATOM 701 N N . SER A 1 88 ? -15.300 -2.706 28.225 1.00 93.19 88 SER A N 1
ATOM 702 C CA . SER A 1 88 ? -15.337 -1.411 28.915 1.00 93.19 88 SER A CA 1
ATOM 703 C C . SER A 1 88 ? -16.768 -0.879 29.083 1.00 93.19 88 SER A C 1
ATOM 705 O O . SER A 1 88 ? -17.138 -0.424 30.165 1.00 93.19 88 SER A O 1
ATOM 707 N N . LEU A 1 89 ? -17.612 -0.999 28.052 1.00 92.25 89 LEU A N 1
ATOM 708 C CA . LEU A 1 89 ? -19.024 -0.612 28.133 1.00 92.25 89 LEU A CA 1
ATOM 709 C C . LEU A 1 89 ? -19.813 -1.481 29.122 1.00 92.25 89 LEU A C 1
ATOM 711 O O . LEU A 1 89 ? -20.625 -0.958 29.886 1.00 92.25 89 LEU A O 1
ATOM 715 N N . LEU A 1 90 ? -19.576 -2.796 29.139 1.00 92.19 90 LEU A N 1
ATOM 716 C CA . LEU A 1 90 ? -20.220 -3.705 30.090 1.00 92.19 90 LEU A CA 1
ATOM 717 C C . LEU A 1 90 ? -19.839 -3.376 31.537 1.00 92.19 90 LEU A C 1
ATOM 719 O O . LEU A 1 90 ? -20.714 -3.342 32.402 1.00 92.19 90 LEU A O 1
ATOM 723 N N . GLU A 1 91 ? -18.564 -3.103 31.804 1.00 91.75 91 GLU A N 1
ATOM 724 C CA . GLU A 1 91 ? -18.081 -2.694 33.128 1.00 91.75 91 GLU A CA 1
ATOM 725 C C . GLU A 1 91 ? -18.681 -1.355 33.563 1.00 91.75 91 GLU A C 1
ATOM 727 O O . GLU A 1 91 ? -19.213 -1.255 34.670 1.00 91.75 91 GLU A O 1
ATOM 732 N N . ALA A 1 92 ? -18.706 -0.357 32.673 1.00 90.06 92 ALA A N 1
ATOM 733 C CA . ALA A 1 92 ? -19.343 0.929 32.944 1.00 90.06 92 ALA A CA 1
ATOM 734 C C . ALA A 1 92 ? -20.840 0.770 33.273 1.00 90.06 92 ALA A C 1
ATOM 736 O O . ALA A 1 92 ? -21.346 1.385 34.214 1.00 90.06 92 ALA A O 1
ATOM 737 N N . ASN A 1 93 ? -21.552 -0.090 32.541 1.00 90.25 93 ASN A N 1
ATOM 738 C CA . ASN A 1 93 ? -22.965 -0.374 32.794 1.00 90.25 93 ASN A CA 1
ATOM 739 C C . ASN A 1 93 ? -23.190 -1.105 34.125 1.00 90.25 93 ASN A C 1
ATOM 741 O O . ASN A 1 93 ? -24.137 -0.776 34.843 1.00 90.25 93 ASN A O 1
ATOM 745 N N . LYS A 1 94 ? -22.323 -2.061 34.487 1.00 89.88 94 LYS A N 1
ATOM 746 C CA . LYS A 1 94 ? -22.360 -2.723 35.802 1.00 89.88 94 LYS A CA 1
ATOM 747 C C . LYS A 1 94 ? -22.150 -1.711 36.929 1.00 89.88 94 LYS A C 1
ATOM 749 O O . LYS A 1 94 ? -22.971 -1.655 37.838 1.00 89.88 94 LYS A O 1
ATOM 754 N N . ALA A 1 95 ? -21.131 -0.856 36.823 1.00 87.38 95 ALA A N 1
ATOM 755 C CA . ALA A 1 95 ? -20.848 0.180 37.816 1.00 87.38 95 ALA A CA 1
ATOM 756 C C . ALA A 1 95 ? -22.027 1.155 38.002 1.00 87.38 95 ALA A C 1
ATOM 758 O O . ALA A 1 95 ? -22.389 1.485 39.133 1.00 87.38 95 ALA A O 1
ATOM 759 N N . ARG A 1 96 ? -22.685 1.566 36.905 1.00 84.94 96 ARG A N 1
ATOM 760 C CA . ARG A 1 96 ? -23.900 2.402 36.956 1.00 84.94 96 ARG A CA 1
ATOM 761 C C . ARG A 1 96 ? -25.055 1.713 37.689 1.00 84.94 96 ARG A C 1
ATOM 763 O O . ARG A 1 96 ? -25.704 2.354 38.511 1.00 84.94 96 ARG A O 1
ATOM 770 N N . LYS A 1 97 ? -25.300 0.423 37.427 1.00 81.44 97 LYS A N 1
ATOM 771 C CA . LYS A 1 97 ? -26.354 -0.348 38.112 1.00 81.44 97 LYS A CA 1
ATOM 772 C C . LYS A 1 97 ? -26.083 -0.484 39.611 1.00 81.44 97 LYS A C 1
ATOM 774 O O . LYS A 1 97 ? -26.982 -0.226 40.404 1.00 81.44 97 LYS A O 1
ATOM 779 N N . THR A 1 98 ? -24.852 -0.814 40.004 1.00 78.19 98 THR A N 1
ATOM 780 C CA . THR A 1 98 ? -24.478 -0.931 41.423 1.00 78.19 98 THR A CA 1
ATOM 781 C C . THR A 1 98 ? -24.669 0.394 42.162 1.00 78.19 98 THR A C 1
ATOM 783 O O . THR A 1 98 ? -25.289 0.414 43.221 1.00 78.19 98 THR A O 1
ATOM 786 N N . LYS A 1 99 ? -24.235 1.514 41.565 1.00 76.44 99 LYS A N 1
ATOM 787 C CA . LYS A 1 99 ? -24.424 2.857 42.136 1.00 76.44 99 LYS A CA 1
ATOM 788 C C . LYS A 1 99 ? -25.901 3.259 42.237 1.00 76.44 99 LYS A C 1
ATOM 790 O O . LYS A 1 99 ? -26.293 3.912 43.193 1.00 76.44 99 LYS A O 1
ATOM 795 N N . SER A 1 100 ? -26.737 2.870 41.273 1.00 72.38 100 SER A N 1
ATOM 796 C CA . SER A 1 100 ? -28.182 3.128 41.340 1.00 72.38 100 SER A CA 1
ATOM 797 C C . SER A 1 100 ? -28.874 2.338 42.454 1.00 72.38 100 SER A C 1
ATOM 799 O O . SER A 1 100 ? -29.848 2.833 43.014 1.00 72.38 100 SER A O 1
ATOM 801 N N . ASN A 1 101 ? -28.412 1.122 42.752 1.00 69.50 101 ASN A N 1
ATOM 802 C CA . ASN A 1 101 ? -28.990 0.291 43.809 1.00 69.50 101 ASN A CA 1
ATOM 803 C C . ASN A 1 101 ? -28.539 0.739 45.205 1.00 69.50 101 ASN A C 1
ATOM 805 O O . ASN A 1 101 ? -29.328 0.658 46.136 1.00 69.50 101 ASN A O 1
ATOM 809 N N . SER A 1 102 ? -27.318 1.267 45.350 1.00 63.94 102 SER A N 1
ATOM 810 C CA . SER A 1 102 ? -26.815 1.781 46.633 1.00 63.94 102 SER A CA 1
ATOM 811 C C . SER A 1 102 ? -27.429 3.119 47.064 1.00 63.94 102 SER A C 1
ATOM 813 O O . SER A 1 102 ? -27.222 3.527 48.194 1.00 63.94 102 SER A O 1
ATOM 815 N N . ILE A 1 103 ? -28.114 3.830 46.162 1.00 66.00 103 ILE A N 1
ATOM 816 C CA . ILE A 1 103 ? -28.796 5.111 46.443 1.00 66.00 103 ILE A CA 1
ATOM 817 C C . ILE A 1 103 ? -30.288 4.893 46.782 1.00 66.00 103 ILE A C 1
ATOM 819 O O . ILE A 1 103 ? -30.949 5.799 47.273 1.00 66.00 103 ILE A O 1
ATOM 823 N N . LYS A 1 104 ? -30.838 3.702 46.497 1.00 58.75 104 LYS A N 1
ATOM 824 C CA . LYS A 1 104 ? -32.251 3.349 46.743 1.00 58.75 104 LYS A CA 1
ATOM 825 C C 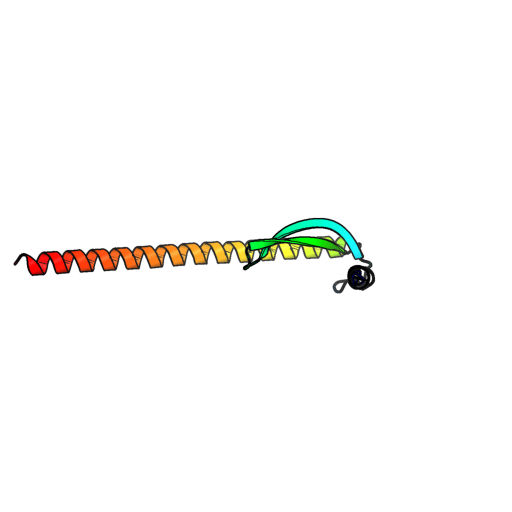. LYS A 1 104 ? -32.491 2.586 48.059 1.00 58.75 104 LYS A C 1
ATOM 827 O O . LYS A 1 104 ? -33.623 2.172 48.295 1.00 58.75 104 LYS A O 1
ATOM 832 N N . LEU A 1 105 ? -31.449 2.391 48.866 1.00 48.75 105 LEU A N 1
ATOM 833 C CA . LEU A 1 105 ? -31.484 1.884 50.244 1.00 48.75 105 LEU A CA 1
ATOM 834 C C . LEU A 1 105 ? -31.176 3.044 51.189 1.00 48.75 105 LEU A C 1
ATOM 836 O O . LEU A 1 105 ? -31.805 3.084 52.264 1.00 48.75 105 LEU A O 1
#

pLDDT: mean 86.29, std 15.15, range [33.31, 96.44]

Secondary structure (DSSP, 8-state):
-----THHHHHHHSPPTTTS--EEEEEEEEEEEE-TTSPEEEEEEEEEEES-HHHHHHHHHHHHHHHHHHHHHHHHHHHHHHHHHHHHHHHHHHHHHHHHHHT--

Radius of gyration: 26.12 Å; chains: 1; bounding box: 51×43×68 Å

Sequence (105 aa):
MQNNISSANTYLNAPCERCGGKKRVARTWKEKIPTLTGTITIVEYSQIVCRNKICQEEFEKKQVEETEKRQAIKVKKDENTALRKAKSLLEANKARKTKSNSIKL

Foldseek 3Di:
DDPDPPPVVVVQVAADPQPRAGKDWPDKDWDFDQDPVRDTDIDIDTDIAGPPPVSRVVVVVVVVVVVVVVVVVVVVVVVVVVVVVVVVVVVVVVVVVVVVVVVVD